Protein AF-A0A2V4BX92-F1 (afdb_monomer)

pLDDT: mean 88.26, std 10.07, range [52.62, 96.19]

Structure (mmCIF, N/CA/C/O backbone):
data_AF-A0A2V4BX92-F1
#
_entry.id   AF-A0A2V4BX92-F1
#
loop_
_atom_site.group_PDB
_atom_site.id
_atom_site.type_symbol
_atom_site.label_atom_id
_atom_site.label_alt_id
_atom_site.label_comp_id
_atom_site.label_asym_id
_atom_site.label_entity_id
_atom_site.label_seq_id
_atom_site.pdbx_PDB_ins_code
_atom_site.Cartn_x
_atom_site.Cartn_y
_atom_site.Cartn_z
_atom_site.occupancy
_atom_site.B_iso_or_equiv
_atom_site.auth_seq_id
_atom_site.auth_comp_id
_atom_site.auth_asym_id
_atom_site.auth_atom_id
_atom_site.pdbx_PDB_model_num
ATOM 1 N N . MET A 1 1 ? 2.644 3.352 10.550 1.00 77.62 1 MET A N 1
ATOM 2 C CA . MET A 1 1 ? 1.430 2.674 10.032 1.00 77.62 1 MET A CA 1
ATOM 3 C C . MET A 1 1 ? 1.501 2.382 8.540 1.00 77.62 1 MET A C 1
ATOM 5 O O . MET A 1 1 ? 1.502 1.210 8.201 1.00 77.62 1 MET A O 1
ATOM 9 N N . GLN A 1 2 ? 1.623 3.377 7.650 1.00 84.06 2 GLN A N 1
ATOM 10 C CA . GLN A 1 2 ? 1.760 3.142 6.196 1.00 84.06 2 GLN A CA 1
ATOM 11 C C . GLN A 1 2 ? 2.831 2.088 5.857 1.00 84.06 2 GLN A C 1
ATOM 13 O O . GLN A 1 2 ? 2.526 1.116 5.178 1.00 84.06 2 GLN A O 1
ATOM 18 N N . SER A 1 3 ? 4.048 2.230 6.388 1.00 88.06 3 SER A N 1
ATOM 19 C CA . SER A 1 3 ? 5.155 1.283 6.175 1.00 88.06 3 SER A CA 1
ATOM 20 C C . SER A 1 3 ? 4.834 -0.163 6.577 1.00 88.06 3 SER A C 1
ATOM 22 O O . SER A 1 3 ? 5.348 -1.099 5.974 1.00 88.06 3 SER A O 1
ATOM 24 N N . ILE A 1 4 ? 3.960 -0.363 7.569 1.00 90.94 4 ILE A N 1
ATOM 25 C CA . ILE A 1 4 ? 3.527 -1.693 8.018 1.00 90.94 4 ILE A CA 1
ATOM 26 C C . ILE A 1 4 ? 2.599 -2.316 6.969 1.00 90.94 4 ILE A C 1
ATOM 28 O O . ILE A 1 4 ? 2.788 -3.470 6.592 1.00 90.94 4 ILE A O 1
ATOM 32 N N . ILE A 1 5 ? 1.638 -1.542 6.458 1.00 90.88 5 ILE A N 1
ATOM 33 C CA . ILE A 1 5 ? 0.702 -1.986 5.412 1.00 90.88 5 ILE A CA 1
ATOM 34 C C . ILE A 1 5 ? 1.453 -2.240 4.092 1.00 90.88 5 ILE A C 1
ATOM 36 O O . ILE A 1 5 ? 1.179 -3.222 3.406 1.00 90.88 5 ILE A O 1
ATOM 40 N N . GLU A 1 6 ? 2.453 -1.413 3.762 1.00 91.00 6 GLU A N 1
ATOM 41 C CA . GLU A 1 6 ? 3.349 -1.651 2.618 1.00 91.00 6 GLU A CA 1
ATOM 42 C C . GLU A 1 6 ? 4.081 -2.984 2.743 1.00 91.00 6 GLU A C 1
ATOM 44 O O . GLU A 1 6 ? 4.066 -3.778 1.803 1.00 91.00 6 GLU A O 1
ATOM 49 N N . LYS A 1 7 ? 4.660 -3.260 3.917 1.00 92.81 7 LYS A N 1
ATOM 50 C CA . LYS A 1 7 ? 5.371 -4.514 4.180 1.00 92.81 7 LYS A CA 1
ATOM 51 C C . LYS A 1 7 ? 4.459 -5.733 4.022 1.00 92.81 7 LYS A C 1
ATOM 53 O O . LYS A 1 7 ? 4.870 -6.748 3.471 1.00 92.81 7 LYS A O 1
ATOM 58 N N . GLN A 1 8 ? 3.195 -5.623 4.433 1.00 93.00 8 GLN A N 1
ATOM 59 C CA . GLN A 1 8 ? 2.196 -6.681 4.232 1.00 93.00 8 GLN A CA 1
ATOM 60 C C . GLN A 1 8 ? 1.875 -6.933 2.747 1.00 93.00 8 GLN A C 1
ATOM 62 O O . GLN A 1 8 ? 1.470 -8.037 2.392 1.00 93.00 8 GLN A O 1
ATOM 67 N N . CYS A 1 9 ? 2.094 -5.951 1.868 1.00 94.31 9 CYS A N 1
ATOM 68 C CA . CYS A 1 9 ? 1.894 -6.089 0.424 1.00 94.31 9 CYS A CA 1
ATOM 69 C C . CYS A 1 9 ? 3.138 -6.608 -0.327 1.00 94.31 9 CYS A C 1
ATOM 71 O O . CYS A 1 9 ? 3.068 -6.812 -1.540 1.00 94.31 9 CYS A O 1
ATOM 73 N N . GLU A 1 10 ? 4.274 -6.847 0.344 1.00 93.88 1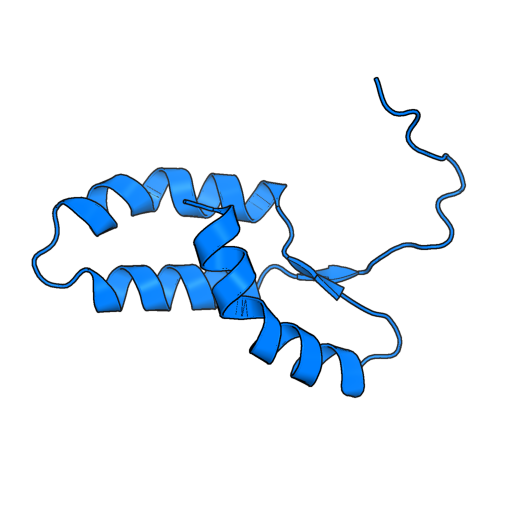0 GLU A N 1
ATOM 74 C CA . GLU A 1 10 ? 5.518 -7.283 -0.315 1.00 93.88 10 GLU A CA 1
ATOM 75 C C . GLU A 1 10 ? 5.387 -8.628 -1.031 1.00 93.88 10 GLU A C 1
ATOM 77 O O . GLU A 1 10 ? 5.929 -8.802 -2.122 1.00 93.88 10 GLU A O 1
ATOM 82 N N . SER A 1 11 ? 4.672 -9.588 -0.440 1.00 94.38 11 SER A N 1
ATOM 83 C CA . SER A 1 11 ? 4.438 -10.896 -1.062 1.00 94.38 11 SER A CA 1
ATOM 84 C C . SER A 1 11 ? 3.682 -10.745 -2.384 1.00 94.38 11 SER A C 1
ATOM 86 O O . SER A 1 11 ? 4.096 -11.301 -3.403 1.00 94.38 11 SER A O 1
ATOM 88 N N . TYR A 1 12 ? 2.638 -9.914 -2.394 1.00 94.44 12 TYR A N 1
ATOM 89 C CA . TYR A 1 12 ? 1.882 -9.570 -3.595 1.00 94.44 12 TYR A CA 1
ATOM 90 C C . TYR A 1 12 ? 2.762 -8.887 -4.653 1.00 94.44 12 TYR A C 1
ATOM 92 O O . TYR A 1 12 ? 2.734 -9.284 -5.819 1.00 94.44 12 TYR A O 1
ATOM 100 N N . LEU A 1 13 ? 3.582 -7.906 -4.257 1.00 94.31 13 LEU A N 1
ATOM 101 C CA . LEU A 1 13 ? 4.507 -7.223 -5.170 1.00 94.31 13 LEU A CA 1
ATOM 102 C C . LEU A 1 13 ? 5.507 -8.189 -5.798 1.00 94.31 13 LEU A C 1
ATOM 104 O O . LEU A 1 13 ? 5.688 -8.165 -7.012 1.00 94.31 13 LEU A O 1
ATOM 108 N N . LYS A 1 14 ? 6.110 -9.077 -4.999 1.00 94.50 14 LYS A N 1
ATOM 109 C CA . LYS A 1 14 ? 7.051 -10.094 -5.490 1.00 94.50 14 LYS A CA 1
ATOM 110 C C . LYS A 1 14 ? 6.401 -10.988 -6.543 1.00 94.50 14 LYS A C 1
ATOM 112 O O . LYS A 1 14 ? 7.013 -11.259 -7.570 1.00 94.50 14 LYS A O 1
ATOM 117 N N . ILE A 1 15 ? 5.162 -11.422 -6.318 1.00 95.44 15 ILE A N 1
ATOM 118 C CA . ILE A 1 15 ? 4.425 -12.252 -7.281 1.00 95.44 15 ILE A CA 1
ATOM 119 C C . ILE A 1 15 ? 4.103 -11.458 -8.554 1.00 95.44 15 ILE A C 1
ATOM 121 O O . ILE A 1 15 ? 4.329 -11.952 -9.657 1.00 95.44 15 ILE A O 1
ATOM 125 N N . LYS A 1 16 ? 3.614 -10.218 -8.429 1.00 93.31 16 LYS A N 1
ATOM 126 C CA . LYS A 1 16 ? 3.274 -9.377 -9.588 1.00 93.31 16 LYS A CA 1
ATOM 127 C C . LYS A 1 16 ? 4.490 -8.959 -10.408 1.00 93.31 16 LYS A C 1
ATOM 129 O O . LYS A 1 16 ? 4.374 -8.883 -11.626 1.00 93.31 16 LYS A O 1
ATOM 134 N N . ASN A 1 17 ? 5.630 -8.701 -9.779 1.00 94.25 17 ASN A N 1
ATOM 135 C CA . ASN A 1 17 ? 6.837 -8.276 -10.486 1.00 94.25 17 ASN A CA 1
ATOM 136 C C . ASN A 1 17 ? 7.473 -9.421 -11.284 1.00 94.25 17 ASN A C 1
ATOM 138 O O . ASN A 1 17 ? 7.955 -9.175 -12.381 1.00 94.25 17 ASN A O 1
ATOM 142 N N . LYS A 1 18 ? 7.356 -10.682 -10.833 1.00 94.81 18 LYS A N 1
ATOM 143 C CA . LYS A 1 18 ? 7.832 -11.859 -11.593 1.00 94.81 18 LYS A CA 1
ATOM 144 C C . LYS A 1 18 ? 7.250 -11.976 -13.006 1.00 94.81 18 LYS A C 1
ATOM 146 O O . LYS A 1 18 ? 7.884 -12.572 -13.866 1.00 94.81 18 LYS A O 1
ATOM 151 N N . ILE A 1 19 ? 6.045 -11.452 -13.234 1.00 94.00 19 ILE A N 1
ATOM 152 C CA . ILE A 1 19 ? 5.341 -11.535 -14.526 1.00 94.00 19 ILE A CA 1
ATOM 153 C C . ILE A 1 19 ? 5.383 -10.226 -15.327 1.00 94.00 19 ILE A C 1
ATOM 155 O O . ILE A 1 19 ? 4.809 -10.152 -16.411 1.00 94.00 19 ILE A O 1
ATOM 159 N N . ARG A 1 20 ? 5.992 -9.163 -14.791 1.00 88.75 20 ARG A N 1
ATOM 160 C CA . ARG A 1 20 ? 6.029 -7.841 -15.430 1.00 88.75 20 ARG A CA 1
ATOM 161 C C . ARG A 1 20 ? 7.403 -7.580 -16.029 1.00 88.75 20 ARG A C 1
ATOM 163 O O . ARG A 1 20 ? 8.418 -8.012 -15.506 1.00 88.75 20 ARG A O 1
ATOM 170 N N . LYS A 1 21 ? 7.431 -6.794 -17.108 1.00 87.69 21 LYS A N 1
ATOM 171 C CA . LYS A 1 21 ? 8.677 -6.350 -17.756 1.00 87.69 21 LYS A CA 1
ATOM 172 C C . LYS A 1 21 ? 9.559 -5.491 -16.839 1.00 87.69 21 LYS A C 1
ATOM 174 O O . LYS A 1 21 ? 10.775 -5.473 -16.988 1.00 87.69 21 LYS A O 1
ATOM 179 N N . HIS A 1 22 ? 8.936 -4.744 -15.934 1.00 87.44 22 HIS A N 1
ATOM 180 C CA . HIS A 1 22 ? 9.606 -3.862 -14.988 1.00 87.44 22 HIS A CA 1
ATOM 181 C C . HIS A 1 22 ? 9.114 -4.168 -13.584 1.00 87.44 22 HIS A C 1
ATOM 183 O O . HIS A 1 22 ? 7.948 -4.532 -13.412 1.00 87.44 22 HIS A O 1
ATOM 189 N N . ASP A 1 23 ? 9.975 -3.947 -12.597 1.00 91.00 23 ASP A N 1
ATOM 190 C CA . ASP A 1 23 ? 9.567 -3.971 -11.203 1.00 91.00 23 ASP A CA 1
ATOM 191 C C . ASP A 1 23 ? 8.657 -2.785 -10.895 1.00 91.00 23 ASP A C 1
ATOM 193 O O . ASP A 1 23 ? 8.861 -1.663 -11.365 1.00 91.00 23 ASP A O 1
ATOM 197 N N . TYR A 1 24 ? 7.640 -3.038 -10.083 1.00 93.56 24 TYR A N 1
ATOM 198 C CA . TYR A 1 24 ? 6.747 -2.026 -9.547 1.00 93.56 24 TYR A CA 1
ATOM 199 C C . TYR A 1 24 ? 6.884 -1.958 -8.030 1.00 93.56 24 TYR A C 1
ATOM 201 O O . TYR A 1 24 ? 7.174 -2.952 -7.361 1.00 93.56 24 TYR A O 1
ATOM 209 N N . GLN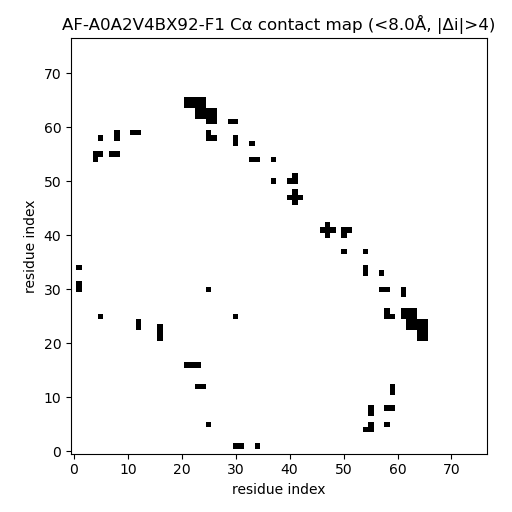 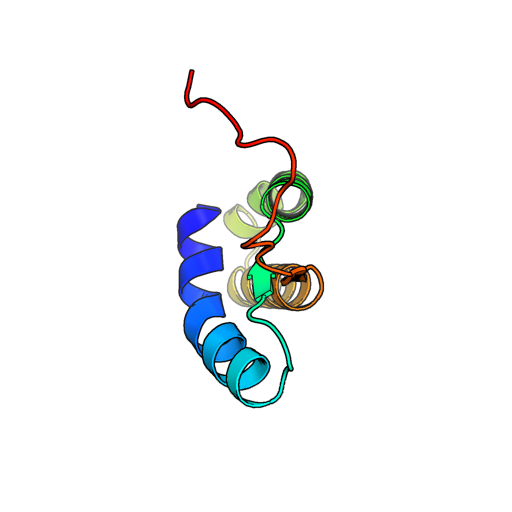A 1 25 ? 6.615 -0.775 -7.495 1.00 93.44 25 GLN A N 1
ATOM 210 C CA . GLN A 1 25 ? 6.519 -0.495 -6.070 1.00 93.44 25 GLN A CA 1
ATOM 211 C C . GLN A 1 25 ? 5.155 0.120 -5.738 1.00 93.44 25 GLN A C 1
ATOM 213 O O . GLN A 1 25 ? 4.430 0.573 -6.627 1.00 93.44 25 GLN A O 1
ATOM 218 N N . ILE A 1 26 ? 4.802 0.151 -4.453 1.00 94.50 26 ILE A N 1
ATOM 219 C CA . ILE A 1 26 ? 3.627 0.893 -3.983 1.00 94.50 26 ILE A CA 1
ATOM 220 C C . ILE A 1 26 ? 3.829 2.387 -4.253 1.00 94.50 26 ILE A C 1
ATOM 222 O O . ILE A 1 26 ? 4.869 2.950 -3.905 1.00 94.50 26 ILE A O 1
ATOM 226 N N . ASN A 1 27 ? 2.817 3.050 -4.813 1.00 93.62 27 ASN A N 1
ATOM 227 C CA . ASN A 1 27 ? 2.810 4.504 -4.909 1.00 93.62 27 ASN A CA 1
ATOM 228 C C . ASN A 1 27 ? 2.567 5.106 -3.519 1.00 93.62 27 ASN A C 1
ATOM 230 O O . ASN A 1 27 ? 1.432 5.171 -3.032 1.00 93.62 27 ASN A O 1
ATOM 234 N N . ARG A 1 28 ? 3.646 5.550 -2.870 1.00 89.94 28 ARG A N 1
ATOM 235 C CA . ARG A 1 28 ? 3.606 6.086 -1.501 1.00 89.94 28 ARG A CA 1
ATOM 236 C C . ARG A 1 28 ? 2.710 7.311 -1.371 1.00 89.94 28 ARG A C 1
ATOM 238 O O . ARG A 1 28 ? 1.967 7.418 -0.400 1.00 89.94 28 ARG A O 1
ATOM 245 N N . THR A 1 29 ? 2.741 8.205 -2.355 1.00 89.56 29 THR A N 1
ATOM 246 C CA . THR A 1 29 ? 1.957 9.445 -2.336 1.00 89.56 29 THR A CA 1
ATOM 247 C C . THR A 1 29 ? 0.458 9.150 -2.307 1.00 89.56 29 THR A C 1
ATOM 249 O O . THR A 1 29 ? -0.254 9.657 -1.441 1.00 89.56 29 THR A O 1
ATOM 252 N N . LEU A 1 30 ? -0.020 8.266 -3.189 1.00 89.94 30 LEU A N 1
ATOM 253 C CA . LEU A 1 30 ? -1.426 7.842 -3.199 1.00 89.94 30 LEU A CA 1
ATOM 254 C C . LEU A 1 30 ? -1.795 7.019 -1.956 1.00 89.94 30 LEU A C 1
ATOM 256 O O . LEU A 1 30 ? -2.903 7.136 -1.423 1.00 89.94 30 LEU A O 1
ATOM 260 N N . SER A 1 31 ? -0.856 6.215 -1.460 1.00 90.44 31 SER A N 1
ATOM 261 C CA . SER A 1 31 ? -1.051 5.374 -0.275 1.00 90.44 31 SER A CA 1
ATOM 262 C C . SER A 1 31 ? -1.246 6.198 0.995 1.00 90.44 31 SER A C 1
ATOM 264 O O . SER A 1 31 ? -2.142 5.904 1.783 1.00 90.44 31 SER A O 1
ATOM 266 N N . ILE A 1 32 ? -0.479 7.276 1.174 1.00 89.62 32 ILE A N 1
ATOM 267 C CA . ILE A 1 32 ? -0.642 8.207 2.300 1.00 89.62 32 ILE A CA 1
ATOM 268 C C . ILE A 1 32 ? -2.040 8.839 2.285 1.00 89.62 32 ILE A C 1
ATOM 270 O O . ILE A 1 32 ? -2.709 8.861 3.320 1.00 89.62 32 ILE A O 1
ATOM 274 N N . GLY A 1 33 ? -2.513 9.288 1.116 1.00 89.75 33 GLY A N 1
ATOM 275 C CA . GLY A 1 33 ? -3.871 9.824 0.966 1.00 89.75 33 GLY A CA 1
ATOM 276 C C . GLY A 1 33 ? -4.950 8.798 1.329 1.00 89.75 33 GLY A C 1
ATOM 277 O O . GLY A 1 33 ? -5.880 9.108 2.071 1.00 89.75 33 GLY A O 1
ATOM 278 N N . SER A 1 34 ? -4.774 7.551 0.887 1.00 87.00 34 SER A N 1
ATOM 279 C CA . SER A 1 34 ? -5.692 6.446 1.196 1.00 87.00 34 SER A CA 1
ATOM 280 C C . SER A 1 34 ? -5.732 6.110 2.693 1.00 87.00 34 SER A C 1
ATOM 282 O O . SER A 1 34 ? -6.803 5.859 3.244 1.00 87.00 34 SER A O 1
ATOM 284 N N . VAL A 1 35 ? -4.580 6.135 3.373 1.00 91.06 35 VAL A N 1
ATOM 285 C CA . VAL A 1 35 ? -4.487 5.864 4.818 1.00 91.06 35 VAL A CA 1
ATOM 286 C C . VAL A 1 35 ? -5.117 6.979 5.638 1.00 91.06 35 VAL A C 1
ATOM 288 O O . VAL A 1 35 ? -5.825 6.677 6.596 1.00 91.06 35 VAL A O 1
ATOM 291 N N . LYS A 1 36 ? -4.901 8.250 5.274 1.00 88.19 36 LYS A N 1
ATOM 292 C CA . LYS A 1 36 ? -5.375 9.406 6.056 1.0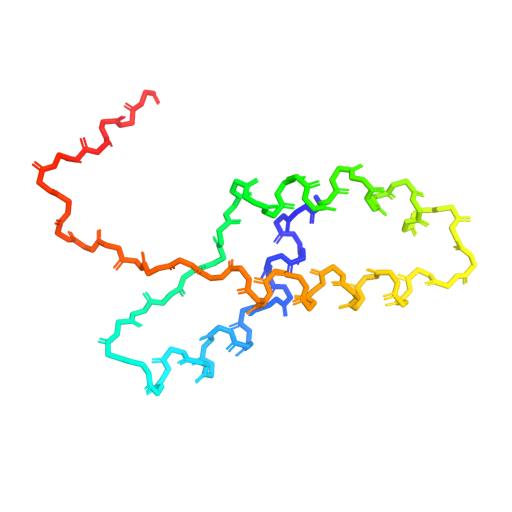0 88.19 36 LYS A CA 1
ATOM 293 C C . LYS A 1 36 ? -6.876 9.332 6.352 1.00 88.19 36 LYS A C 1
ATOM 295 O O . LYS A 1 36 ? -7.285 9.592 7.477 1.00 88.19 36 LYS A O 1
ATOM 300 N N . ASN A 1 37 ? -7.672 8.915 5.371 1.00 81.50 37 ASN A N 1
ATOM 301 C CA . ASN A 1 37 ? -9.127 8.854 5.511 1.00 81.50 37 ASN A CA 1
ATOM 302 C C . ASN A 1 37 ? -9.612 7.594 6.243 1.00 81.50 37 ASN A C 1
ATOM 304 O O . ASN A 1 37 ? -10.693 7.597 6.820 1.00 81.50 37 ASN A O 1
ATOM 308 N N . LYS A 1 38 ? -8.826 6.512 6.226 1.00 89.69 38 LYS A N 1
ATOM 309 C CA . LYS A 1 38 ? -9.243 5.202 6.750 1.00 89.69 38 LYS A CA 1
ATOM 310 C C . LYS A 1 38 ? -8.608 4.833 8.085 1.00 89.69 38 LYS A C 1
ATOM 312 O O . LYS A 1 38 ? -9.081 3.904 8.726 1.00 89.69 38 LYS A O 1
ATOM 317 N N . ILE A 1 39 ? -7.566 5.537 8.528 1.00 90.88 39 ILE A N 1
ATOM 318 C CA . ILE A 1 39 ? -6.851 5.202 9.767 1.00 90.88 39 ILE A CA 1
ATOM 319 C C . ILE A 1 39 ? -7.725 5.383 11.009 1.00 90.88 39 ILE A C 1
ATOM 321 O O . ILE A 1 39 ? -7.684 4.548 11.903 1.00 90.88 39 ILE A O 1
ATOM 325 N N . VAL A 1 40 ? -8.555 6.427 11.042 1.00 91.88 40 VAL A N 1
ATOM 326 C CA . VAL A 1 40 ? -9.490 6.661 12.151 1.00 91.88 40 VAL A CA 1
ATOM 327 C C . VAL A 1 40 ? -10.524 5.539 12.200 1.00 91.88 40 VAL A C 1
ATOM 329 O O . VAL A 1 40 ? -10.739 4.943 13.249 1.00 91.88 40 VAL A O 1
ATOM 332 N N . VAL A 1 41 ? -11.087 5.182 11.042 1.00 92.88 41 VAL A N 1
ATOM 333 C CA . VAL A 1 41 ? -12.044 4.074 10.923 1.00 92.88 41 VAL A CA 1
ATOM 334 C C . VAL A 1 41 ? -11.405 2.758 11.361 1.00 92.88 41 VAL A C 1
ATOM 336 O O . VAL A 1 41 ? -12.008 2.027 12.133 1.00 92.88 41 VAL A O 1
ATOM 339 N N . LEU A 1 42 ? -10.167 2.486 10.934 1.00 93.62 42 LEU A N 1
ATOM 340 C CA . LEU A 1 42 ? -9.416 1.283 11.300 1.00 93.62 42 LEU A CA 1
ATOM 341 C C . LEU A 1 42 ? -9.252 1.134 12.818 1.00 93.62 42 LEU A C 1
ATOM 343 O O . LEU A 1 42 ? -9.274 0.015 13.313 1.00 93.62 42 LEU A O 1
ATOM 347 N N . LEU A 1 43 ? -9.054 2.241 13.535 1.00 91.94 43 LEU A N 1
ATOM 348 C CA . LEU A 1 43 ? -8.804 2.235 14.978 1.00 91.94 43 LEU A CA 1
ATOM 349 C C . LEU A 1 43 ? -10.083 2.181 15.820 1.00 91.94 43 LEU A C 1
ATOM 351 O O . LEU A 1 43 ? -10.024 1.724 16.955 1.00 91.94 43 LEU A O 1
ATOM 355 N N . LEU A 1 44 ? -11.207 2.665 15.287 1.00 95.12 44 LEU A N 1
ATOM 356 C CA . LEU A 1 44 ? -12.455 2.831 16.042 1.00 95.12 44 LEU A CA 1
ATOM 357 C C . LEU A 1 44 ? -13.541 1.809 15.686 1.00 95.12 44 LEU A C 1
ATOM 359 O O . LEU A 1 44 ? -14.543 1.716 16.386 1.00 95.12 44 LEU A O 1
ATOM 363 N N . THR A 1 45 ? -13.380 1.066 14.593 1.00 95.19 45 THR A N 1
ATOM 364 C CA . THR A 1 45 ? -14.348 0.044 14.183 1.00 95.19 45 THR A CA 1
ATOM 365 C C . THR A 1 45 ? -14.211 -1.242 15.002 1.00 95.19 45 THR A C 1
ATOM 367 O O . THR A 1 45 ? -13.113 -1.635 15.393 1.00 95.19 45 THR A O 1
ATOM 370 N N . GLU A 1 46 ? -15.316 -1.968 15.160 1.00 96.19 46 GLU A N 1
ATOM 371 C CA . GLU A 1 46 ? -15.328 -3.330 15.711 1.00 96.19 46 GLU A CA 1
ATOM 372 C C . GLU A 1 46 ? -14.727 -4.367 14.742 1.00 96.19 46 GLU A C 1
ATOM 374 O O . GLU A 1 46 ? -14.381 -5.479 15.141 1.00 96.19 46 GLU A O 1
ATOM 379 N N . GLN A 1 47 ? -14.559 -4.012 13.459 1.00 95.62 47 GLN A N 1
ATOM 380 C CA . GLN A 1 47 ? -14.051 -4.906 12.411 1.00 95.62 47 GLN A CA 1
ATOM 381 C C . GLN A 1 47 ? -12.766 -4.382 11.735 1.00 95.62 47 GLN A C 1
ATOM 383 O O . GLN A 1 47 ? -12.718 -4.208 10.511 1.00 95.62 47 GLN A O 1
ATOM 388 N N . PRO A 1 48 ? -11.666 -4.168 12.482 1.00 94.31 48 PRO A N 1
ATOM 389 C CA . PRO A 1 48 ? -10.456 -3.530 11.953 1.00 94.31 48 PRO A CA 1
ATOM 390 C C . PRO A 1 48 ? -9.805 -4.345 10.828 1.00 94.31 48 PRO A C 1
ATOM 392 O O . PRO A 1 48 ? -9.186 -3.796 9.918 1.00 94.31 48 PRO A O 1
ATOM 395 N N . LYS A 1 49 ? -9.990 -5.671 10.838 1.00 95.12 49 LYS A N 1
ATOM 396 C CA . LYS A 1 49 ? -9.485 -6.567 9.790 1.00 95.12 49 LYS A CA 1
ATOM 397 C C . LYS A 1 49 ? -10.059 -6.236 8.410 1.00 95.12 49 LYS A C 1
ATOM 399 O O . LYS A 1 49 ? -9.319 -6.301 7.434 1.00 95.12 49 LYS A O 1
ATOM 404 N N . VAL A 1 50 ? -11.336 -5.857 8.328 1.00 95.81 50 VAL A N 1
ATOM 405 C CA . VAL A 1 50 ? -11.993 -5.519 7.054 1.00 95.81 50 VAL A CA 1
ATOM 406 C C . VAL A 1 50 ? -11.377 -4.250 6.474 1.00 95.81 50 VAL A C 1
ATOM 408 O O . VAL A 1 50 ? -10.922 -4.241 5.332 1.00 95.81 50 VAL A O 1
ATOM 411 N N . VAL A 1 51 ? -11.251 -3.208 7.298 1.00 94.56 51 VAL A N 1
ATOM 412 C CA . VAL A 1 51 ? -10.646 -1.930 6.896 1.00 94.56 51 VAL A CA 1
ATOM 413 C C . VAL A 1 51 ? -9.175 -2.107 6.505 1.00 94.56 51 VAL A C 1
ATOM 415 O O . VAL A 1 51 ? -8.711 -1.506 5.533 1.00 94.56 51 VAL A O 1
ATOM 418 N N . LEU A 1 52 ? -8.436 -2.962 7.220 1.00 94.75 52 LEU A N 1
ATOM 419 C CA . LEU A 1 52 ? -7.056 -3.296 6.875 1.00 94.75 52 LEU A CA 1
ATOM 420 C C . LEU A 1 52 ? -6.966 -3.984 5.508 1.00 94.75 52 LEU A C 1
ATOM 422 O O . LEU A 1 52 ? -6.114 -3.614 4.700 1.00 94.75 52 LEU A O 1
ATOM 426 N N . LEU A 1 53 ? -7.848 -4.946 5.228 1.00 95.38 53 LEU A N 1
ATOM 427 C CA . LEU A 1 53 ? -7.880 -5.655 3.949 1.00 95.38 53 LEU A CA 1
ATOM 428 C C . LEU A 1 53 ? -8.220 -4.703 2.791 1.00 95.38 53 LEU A C 1
ATOM 430 O O . LEU A 1 53 ? -7.598 -4.751 1.731 1.00 95.38 53 LEU A O 1
ATOM 434 N N . GLU A 1 54 ? -9.154 -3.774 3.000 1.00 94.25 54 GLU A N 1
ATOM 435 C CA . GLU A 1 54 ? -9.452 -2.724 2.024 1.00 94.25 54 GLU A CA 1
ATOM 436 C C . GLU A 1 54 ? -8.250 -1.815 1.749 1.00 94.25 54 GLU A C 1
ATOM 438 O O . GLU A 1 54 ? -7.999 -1.454 0.596 1.00 94.25 54 GLU A O 1
ATOM 443 N N . LEU A 1 55 ? -7.510 -1.434 2.795 1.00 94.19 55 LEU A N 1
ATOM 444 C CA . LEU A 1 55 ? -6.293 -0.631 2.671 1.00 94.19 55 LEU A CA 1
ATOM 445 C C . LEU A 1 55 ? -5.211 -1.376 1.886 1.00 94.19 55 LEU A C 1
ATOM 447 O O . LEU A 1 55 ? -4.623 -0.800 0.970 1.00 94.19 55 LEU A O 1
ATOM 451 N N . GLN A 1 56 ? -5.002 -2.661 2.174 1.00 94.81 56 GLN A N 1
ATOM 452 C CA . GLN A 1 56 ? -4.095 -3.512 1.402 1.00 94.81 56 GLN A CA 1
ATOM 453 C C . GLN A 1 56 ? -4.524 -3.578 -0.071 1.00 94.81 56 GLN A C 1
ATOM 455 O O . GLN A 1 56 ? -3.714 -3.325 -0.961 1.00 94.81 56 GLN A O 1
ATOM 460 N N . ASN A 1 57 ? -5.810 -3.806 -0.351 1.00 94.50 57 ASN A N 1
ATOM 461 C CA . ASN A 1 57 ? -6.344 -3.837 -1.717 1.00 94.50 57 ASN A CA 1
ATOM 462 C C . ASN A 1 57 ? -6.195 -2.496 -2.454 1.00 94.50 57 ASN A C 1
ATOM 464 O O . ASN A 1 57 ? -6.028 -2.467 -3.673 1.00 94.50 57 ASN A O 1
ATOM 468 N N . LEU A 1 58 ? -6.273 -1.361 -1.753 1.00 93.31 58 LEU A N 1
ATOM 469 C CA . LEU A 1 58 ? -5.988 -0.046 -2.337 1.00 93.31 58 LEU A CA 1
ATOM 470 C C . LEU A 1 58 ? -4.509 0.082 -2.715 1.00 93.31 58 LEU A C 1
ATOM 472 O O . LEU A 1 58 ? -4.195 0.473 -3.837 1.00 93.31 58 LEU A O 1
ATOM 476 N N . PHE A 1 59 ? -3.601 -0.313 -1.825 1.00 94.25 59 PHE A N 1
ATOM 477 C CA . PHE A 1 59 ? -2.158 -0.242 -2.072 1.00 94.25 59 PHE A CA 1
ATOM 478 C C . PHE A 1 59 ? -1.764 -1.118 -3.266 1.00 94.25 59 PHE A C 1
ATOM 480 O O . PHE A 1 59 ? -1.053 -0.679 -4.165 1.00 94.25 59 PHE A O 1
ATOM 487 N N . GLN A 1 60 ? -2.302 -2.337 -3.322 1.00 93.62 60 GLN A N 1
ATOM 488 C CA . GLN A 1 60 ? -2.058 -3.298 -4.398 1.00 93.62 60 GLN A CA 1
ATOM 489 C C . GLN A 1 60 ? -2.590 -2.851 -5.770 1.00 93.62 60 GLN A C 1
ATOM 491 O O . GLN A 1 60 ? -2.083 -3.312 -6.798 1.00 93.62 60 GLN A O 1
ATOM 496 N N . ARG A 1 61 ? -3.595 -1.962 -5.801 1.00 91.94 61 ARG A N 1
ATOM 497 C CA . ARG A 1 61 ? -4.110 -1.328 -7.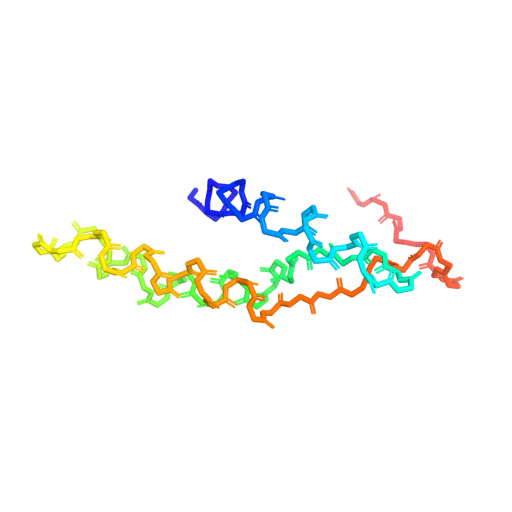027 1.00 91.94 61 ARG A CA 1
ATOM 498 C C . ARG A 1 61 ? -3.250 -0.151 -7.479 1.00 91.94 61 ARG A C 1
ATOM 500 O O . ARG A 1 61 ? -3.099 0.066 -8.679 1.00 91.94 61 ARG A O 1
ATOM 507 N N . HIS A 1 62 ? -2.661 0.585 -6.542 1.00 92.12 62 HIS A N 1
ATOM 508 C CA . HIS A 1 62 ? -1.871 1.782 -6.822 1.00 92.12 62 HIS A CA 1
ATOM 509 C C . HIS A 1 62 ? -0.373 1.479 -6.846 1.00 92.12 62 HIS A C 1
ATOM 511 O O . HIS A 1 62 ? 0.393 1.886 -5.971 1.00 92.12 62 HIS A O 1
ATOM 517 N N . LEU A 1 63 ? 0.040 0.770 -7.896 1.00 93.50 63 LEU A N 1
ATOM 518 C CA . LEU A 1 63 ? 1.442 0.476 -8.168 1.00 93.50 63 LEU A CA 1
ATOM 519 C C . LEU A 1 63 ? 2.045 1.487 -9.142 1.00 93.50 63 LEU A C 1
ATOM 521 O O . LEU A 1 63 ? 1.406 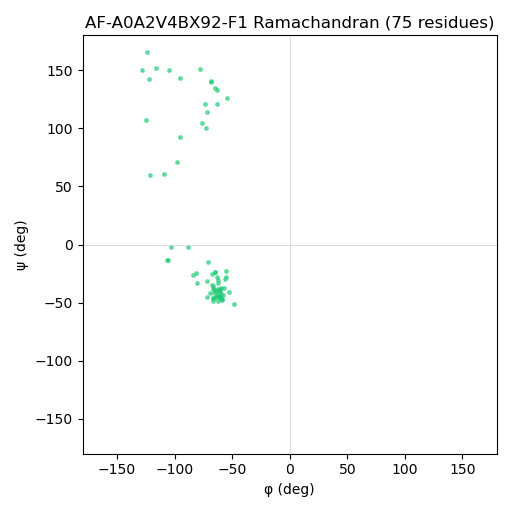1.874 -10.118 1.00 93.50 63 LEU A O 1
ATOM 525 N N . GLU A 1 64 ? 3.307 1.838 -8.933 1.00 92.00 64 GLU A N 1
ATOM 526 C CA . GLU A 1 64 ? 4.099 2.632 -9.871 1.00 92.00 64 GLU A CA 1
ATOM 527 C C . GLU A 1 64 ? 5.364 1.872 -10.297 1.00 92.00 64 GLU A C 1
ATOM 529 O O . GLU A 1 64 ? 5.947 1.153 -9.483 1.00 92.00 64 GLU A O 1
ATOM 534 N N . PRO A 1 65 ? 5.795 1.980 -11.566 1.00 91.06 65 PRO A N 1
ATOM 535 C CA . PRO A 1 65 ? 7.004 1.308 -12.025 1.00 91.06 65 PRO A CA 1
ATOM 536 C C . PRO A 1 65 ? 8.243 1.933 -11.378 1.00 91.06 65 PRO A C 1
ATOM 538 O O . PRO A 1 65 ? 8.359 3.160 -11.283 1.00 91.06 65 PRO A O 1
ATOM 541 N N . ILE A 1 66 ? 9.202 1.093 -11.001 1.00 88.69 66 ILE A N 1
ATOM 542 C CA . ILE A 1 66 ? 10.535 1.527 -10.593 1.00 88.69 66 ILE A CA 1
ATOM 543 C C . ILE A 1 66 ?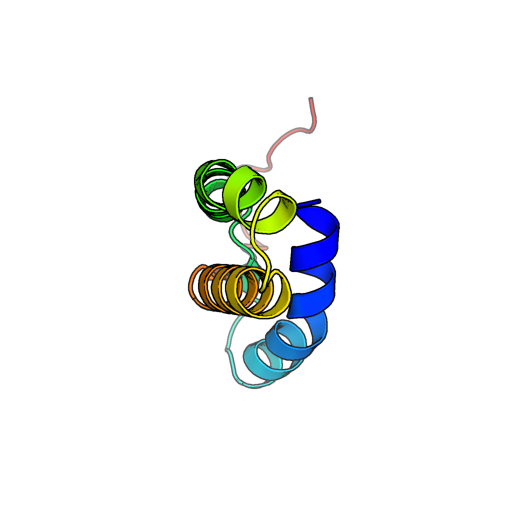 11.263 2.009 -11.849 1.00 88.69 66 ILE A C 1
ATOM 545 O O . ILE A 1 66 ? 11.528 1.253 -12.782 1.00 88.69 66 ILE A O 1
ATOM 549 N N . ARG A 1 67 ? 11.562 3.308 -11.898 1.00 78.44 67 ARG A N 1
AT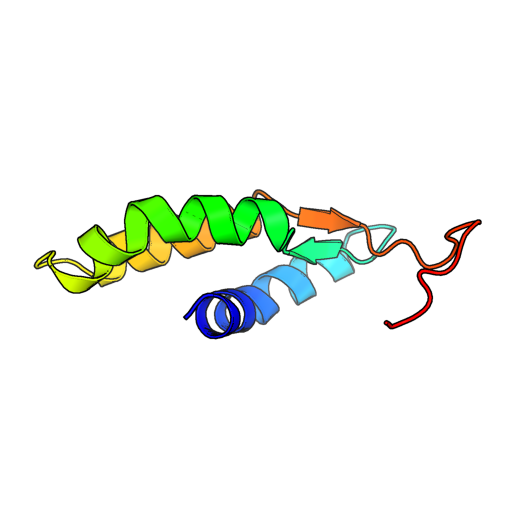OM 550 C CA . ARG A 1 67 ? 12.225 3.945 -13.043 1.00 78.44 67 ARG A CA 1
ATOM 551 C C . ARG A 1 67 ? 13.727 4.018 -12.777 1.00 78.44 67 ARG A C 1
ATOM 553 O O . ARG A 1 67 ? 14.169 4.991 -12.174 1.00 78.44 67 ARG A O 1
ATOM 560 N N . MET A 1 68 ? 14.487 3.012 -13.219 1.00 65.75 68 MET A N 1
ATOM 561 C CA . MET A 1 68 ? 15.954 3.005 -13.062 1.00 65.75 68 MET A CA 1
ATOM 562 C C . MET A 1 68 ? 16.656 4.090 -13.900 1.00 65.75 68 MET A C 1
ATOM 564 O O . MET A 1 68 ? 17.691 4.589 -13.484 1.00 65.75 68 MET A O 1
ATOM 568 N N . ASN A 1 69 ? 16.049 4.546 -15.003 1.00 68.31 69 ASN A N 1
ATOM 569 C CA . ASN A 1 69 ? 16.639 5.540 -15.912 1.00 68.31 69 ASN A CA 1
ATOM 570 C C . ASN A 1 69 ? 15.920 6.894 -15.826 1.00 68.31 69 ASN A C 1
ATOM 572 O O . ASN A 1 69 ? 15.314 7.353 -16.795 1.00 68.31 69 ASN A O 1
ATOM 576 N N . ARG A 1 70 ? 15.904 7.536 -14.653 1.00 66.25 70 ARG A N 1
ATOM 577 C CA . ARG A 1 70 ? 15.459 8.937 -14.599 1.00 66.25 70 ARG A CA 1
ATOM 578 C C . ARG A 1 70 ? 16.558 9.817 -15.196 1.00 66.25 70 ARG A C 1
ATOM 580 O O . ARG A 1 70 ? 17.642 9.871 -14.638 1.00 66.25 70 ARG A O 1
ATOM 587 N N . ASN A 1 71 ? 16.239 10.568 -16.254 1.00 67.31 71 ASN A N 1
ATOM 588 C CA . ASN A 1 71 ? 17.145 11.577 -16.834 1.00 67.31 71 ASN A CA 1
ATOM 589 C C . ASN A 1 71 ? 17.617 12.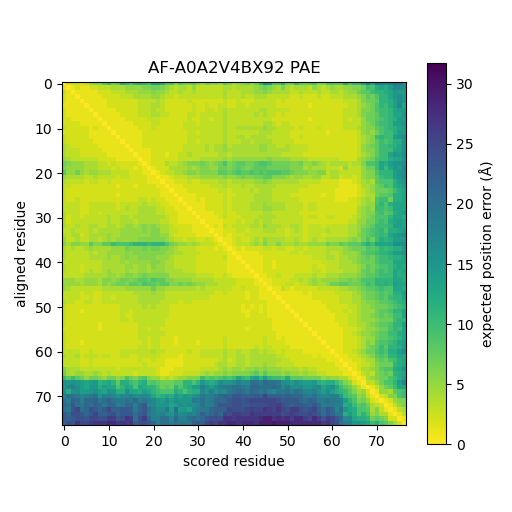625 -15.807 1.00 67.31 71 ASN A C 1
ATOM 591 O O . ASN A 1 71 ? 18.653 13.249 -15.996 1.00 67.31 71 ASN A O 1
ATOM 595 N N . TYR A 1 72 ? 16.860 12.805 -14.720 1.00 70.50 72 TYR A N 1
ATOM 596 C CA . TYR A 1 72 ? 17.213 13.672 -13.603 1.00 70.50 72 TYR A CA 1
ATOM 597 C C . TYR A 1 72 ? 17.168 12.868 -12.304 1.00 70.50 72 TYR A C 1
ATOM 599 O O . TYR A 1 72 ? 16.090 12.511 -11.809 1.00 70.50 72 TYR A O 1
ATOM 607 N N . GLU A 1 73 ? 18.342 12.570 -11.752 1.00 67.44 73 GLU A N 1
ATOM 608 C CA . GLU A 1 73 ? 18.448 11.981 -10.423 1.00 67.44 73 GLU A CA 1
ATOM 609 C C . GLU A 1 73 ? 17.927 12.959 -9.371 1.00 67.44 73 GLU A C 1
ATOM 611 O O . GLU A 1 73 ? 18.243 14.151 -9.360 1.00 67.44 73 GLU A O 1
ATOM 616 N N . ARG A 1 74 ? 17.114 12.448 -8.445 1.00 60.09 74 ARG A N 1
ATOM 617 C CA . ARG A 1 74 ? 16.668 13.249 -7.311 1.00 60.09 74 ARG A CA 1
ATOM 618 C C . ARG A 1 74 ? 17.828 13.332 -6.321 1.00 60.09 74 ARG A C 1
ATOM 620 O O . ARG A 1 74 ? 18.069 12.363 -5.604 1.00 60.09 74 ARG A O 1
ATOM 627 N N . LYS A 1 75 ? 18.520 14.475 -6.255 1.00 67.19 75 LYS A N 1
ATOM 628 C CA . LYS A 1 75 ? 19.471 14.741 -5.165 1.00 67.19 75 LYS A CA 1
ATOM 629 C C . LYS A 1 75 ? 18.736 14.559 -3.833 1.00 67.19 75 LYS A C 1
ATOM 631 O O . LYS A 1 75 ? 17.650 15.114 -3.644 1.00 67.19 75 LYS A O 1
ATOM 636 N N . LYS A 1 76 ? 19.274 13.720 -2.944 1.00 57.91 76 LYS A N 1
ATOM 637 C CA . LYS A 1 76 ? 18.791 13.662 -1.560 1.00 57.91 76 LYS A CA 1
ATOM 638 C C . LYS A 1 76 ? 19.067 15.033 -0.937 1.00 57.91 76 LYS A C 1
ATOM 640 O O . LYS A 1 76 ? 20.209 15.480 -0.972 1.00 57.91 76 LYS A O 1
ATOM 645 N N . SER A 1 77 ? 18.006 15.694 -0.477 1.00 52.62 77 SER A N 1
ATOM 646 C CA . SER A 1 77 ? 18.107 16.815 0.461 1.00 52.62 77 SER A CA 1
ATOM 647 C C . SER A 1 77 ? 18.395 16.290 1.856 1.00 52.62 77 SER A C 1
ATOM 649 O O . SER A 1 77 ? 18.045 15.111 2.111 1.00 52.62 77 SER A O 1
#

Radius of gyration: 14.5 Å; Cα contacts (8 Å, |Δi|>4): 58; chains: 1; bounding box: 35×29×34 Å

Mean predicted aligned error: 5.59 Å

Sequence (77 aa):
MQSIIEKQCESYLKIKNKIRKHDYQINRTLSIGSVKNKIVVLLLTEQPKVVLLELQNLFQRHLEPIRMNRNYERKKS

Solvent-accessible surface area (backbone atoms only — not comparable to full-atom values): 4705 Å² total; per-residue (Å²): 108,70,71,56,52,52,59,71,43,45,66,59,42,57,60,54,31,76,79,41,100,55,51,55,41,71,35,60,74,62,42,53,60,58,43,66,76,42,51,62,54,37,72,72,45,96,55,34,67,58,50,50,52,53,50,46,56,50,40,74,67,41,61,38,71,64,70,88,81,54,96,67,76,82,78,83,128

Foldseek 3Di:
DLVVLQVVCVVVQVVVCVPDPFRKGFPVVVLVVLCVVLVVVLVPDPCNVVSSVVSSVSRSVRIDTDDPDDVDDDPDD

Organism: NCBI:txid2212651

Secondary structure (DSSP, 8-state):
-HHHHHHHTHHHHHHHHHTSSS-EEE-HHHHHHHHHHHHHHHHHSS-HHHHHHHHHHHHHHSEEE--S--SS-----